Protein AF-A0A4Q3I3L8-F1 (afdb_monomer)

Structure (mmCIF, N/CA/C/O backbone):
data_AF-A0A4Q3I3L8-F1
#
_entry.id   AF-A0A4Q3I3L8-F1
#
loop_
_atom_site.group_PDB
_atom_site.id
_atom_site.type_symbol
_atom_site.label_atom_id
_atom_site.label_alt_id
_atom_site.label_comp_id
_atom_site.label_asym_id
_atom_site.label_entity_id
_atom_site.label_seq_id
_atom_site.pdbx_PDB_ins_code
_atom_site.Cartn_x
_atom_site.Cartn_y
_atom_site.Cartn_z
_atom_site.occupancy
_atom_site.B_iso_or_equiv
_atom_site.auth_seq_id
_atom_site.auth_comp_id
_atom_site.auth_asym_id
_atom_site.auth_atom_id
_atom_site.pdbx_PDB_model_num
ATOM 1 N N . MET A 1 1 ? -9.053 11.594 37.051 1.00 56.06 1 MET A N 1
ATOM 2 C CA . MET A 1 1 ? -7.880 11.854 36.183 1.00 56.06 1 MET A CA 1
ATOM 3 C C . MET A 1 1 ? -8.325 12.746 35.035 1.00 56.06 1 MET A C 1
ATOM 5 O O . MET A 1 1 ? -9.357 12.459 34.451 1.00 56.06 1 MET A O 1
ATOM 9 N N . SER A 1 2 ? -7.635 13.858 34.763 1.00 74.00 2 SER A N 1
ATOM 10 C CA . SER A 1 2 ? -8.095 14.828 33.756 1.00 74.00 2 SER A CA 1
ATOM 11 C C . SER A 1 2 ? -7.930 14.253 32.346 1.00 74.00 2 SER A C 1
ATOM 13 O O . SER A 1 2 ? -6.799 14.062 31.896 1.00 74.00 2 SER A O 1
ATOM 15 N N . TYR A 1 3 ? -9.049 13.976 31.667 1.00 83.69 3 TYR A N 1
ATOM 16 C CA . TYR A 1 3 ? -9.118 13.452 30.294 1.00 83.69 3 TYR A CA 1
ATOM 17 C C . TYR A 1 3 ? -8.255 14.249 29.301 1.00 83.69 3 TYR A C 1
ATOM 19 O O . TYR A 1 3 ? -7.697 13.679 28.368 1.00 83.69 3 TYR A O 1
ATOM 27 N N . LEU A 1 4 ? -8.042 15.542 29.571 1.00 85.94 4 LEU A N 1
ATOM 28 C CA . LEU A 1 4 ? -7.139 16.418 28.823 1.00 85.94 4 LEU A CA 1
ATOM 29 C C . LEU A 1 4 ? -5.690 15.915 28.793 1.00 85.94 4 LEU A C 1
ATOM 31 O O . LEU A 1 4 ? -5.065 15.919 27.739 1.00 85.94 4 LEU A O 1
ATOM 35 N N . LYS A 1 5 ? -5.145 15.446 29.924 1.00 87.06 5 LYS A N 1
ATOM 36 C CA . LYS A 1 5 ? -3.756 14.952 29.977 1.00 87.06 5 LYS A CA 1
ATOM 37 C C . LYS A 1 5 ? -3.584 13.670 29.162 1.00 87.06 5 LYS A C 1
ATOM 39 O O . LYS A 1 5 ? -2.546 13.481 28.535 1.00 87.06 5 LYS A O 1
ATOM 44 N N . LEU A 1 6 ? -4.603 12.807 29.164 1.00 87.12 6 LEU A N 1
ATOM 45 C CA . LEU A 1 6 ? -4.600 11.566 28.390 1.00 87.12 6 LEU A CA 1
ATOM 46 C C . LEU A 1 6 ? -4.703 11.858 26.887 1.00 87.12 6 LEU A C 1
ATOM 48 O O . LEU A 1 6 ? -3.929 11.309 26.108 1.00 87.12 6 LEU A O 1
ATOM 52 N N . ALA A 1 7 ? -5.597 12.776 26.507 1.00 87.50 7 ALA A N 1
ATOM 53 C CA . ALA A 1 7 ? -5.767 13.219 25.128 1.00 87.50 7 ALA A CA 1
ATOM 54 C C . ALA A 1 7 ? -4.488 13.865 24.579 1.00 87.50 7 ALA A C 1
ATOM 56 O O . ALA A 1 7 ? -4.012 13.460 23.527 1.00 87.50 7 ALA A O 1
ATOM 57 N N . ILE A 1 8 ? -3.866 14.792 25.321 1.00 91.81 8 ILE A N 1
ATOM 58 C CA . ILE A 1 8 ? -2.607 15.436 24.906 1.00 91.81 8 ILE A CA 1
ATOM 59 C C . ILE A 1 8 ? -1.497 14.397 24.717 1.00 91.81 8 ILE A C 1
ATOM 61 O O . ILE A 1 8 ? -0.778 14.450 23.722 1.00 91.81 8 ILE A O 1
ATOM 65 N N . LYS A 1 9 ? -1.375 13.426 25.633 1.00 92.50 9 LYS A N 1
ATOM 66 C CA . LYS A 1 9 ? -0.383 12.352 25.506 1.00 92.50 9 LYS A CA 1
ATOM 67 C C . LYS A 1 9 ? -0.639 11.503 24.255 1.00 92.50 9 LYS A C 1
ATOM 69 O O . LYS A 1 9 ? 0.296 11.279 23.490 1.00 92.50 9 LYS A O 1
ATOM 74 N N . GLY A 1 10 ? -1.885 11.090 24.019 1.00 88.75 10 GLY A N 1
ATOM 75 C CA . GLY A 1 10 ? -2.273 10.322 22.831 1.00 88.75 10 GLY A CA 1
ATOM 76 C C . GLY A 1 10 ? -2.010 11.078 21.527 1.00 88.75 10 GLY A C 1
ATOM 77 O O . GLY A 1 10 ? -1.361 10.548 20.628 1.00 88.75 10 GLY A O 1
ATOM 78 N N . THR A 1 11 ? -2.414 12.347 21.455 1.00 91.00 11 THR A N 1
ATOM 79 C CA . THR A 1 11 ? -2.160 13.208 20.292 1.00 91.00 11 THR A CA 1
ATOM 80 C C . THR A 1 11 ? -0.668 13.424 20.065 1.00 91.00 11 THR A C 1
ATOM 82 O O . THR A 1 11 ? -0.214 13.334 18.930 1.00 91.00 11 THR A O 1
ATOM 85 N N . SER A 1 12 ? 0.117 13.662 21.122 1.00 92.56 12 SER A N 1
ATOM 86 C CA . SER A 1 12 ? 1.571 13.832 20.994 1.00 92.56 12 SER A CA 1
ATOM 87 C C . SER A 1 12 ? 2.253 12.576 20.447 1.00 92.56 12 SER A C 1
ATOM 89 O O . SER A 1 12 ? 3.156 12.677 19.622 1.00 92.56 12 SER A O 1
ATOM 91 N N . TRP A 1 13 ? 1.770 11.396 20.849 1.00 92.25 13 TRP A N 1
ATOM 92 C CA . TRP A 1 13 ? 2.265 10.118 20.352 1.00 92.25 13 TRP A CA 1
ATOM 93 C C . TRP A 1 13 ? 1.907 9.903 18.880 1.00 92.25 13 TRP A C 1
ATOM 95 O O . TRP A 1 13 ? 2.779 9.590 18.075 1.00 92.25 13 TRP A O 1
ATOM 105 N N . SER A 1 14 ? 0.647 10.147 18.509 1.00 89.56 14 SER A N 1
ATOM 106 C CA . SER A 1 14 ? 0.198 10.057 17.115 1.00 89.56 14 SER A CA 1
ATOM 107 C C . SER A 1 14 ? 0.949 11.040 16.213 1.00 89.56 14 SER A C 1
ATOM 109 O O . SER A 1 14 ? 1.384 10.670 15.126 1.00 89.56 14 SER A O 1
ATOM 111 N N . LEU A 1 15 ? 1.183 12.267 16.684 1.00 93.69 15 LEU A N 1
ATOM 112 C CA . LEU A 1 15 ? 1.950 13.264 15.944 1.00 93.69 15 LEU A CA 1
ATOM 113 C C . LEU A 1 15 ? 3.403 12.826 15.748 1.00 93.69 15 LEU A C 1
ATOM 115 O O . LEU A 1 15 ? 3.923 12.956 14.644 1.00 93.69 15 LEU A O 1
ATOM 119 N N . ALA A 1 16 ? 4.045 12.275 16.782 1.00 94.75 16 ALA A N 1
ATOM 120 C CA . ALA A 1 16 ? 5.397 11.735 16.668 1.00 94.75 16 ALA A CA 1
ATOM 121 C C . ALA A 1 16 ? 5.464 10.583 15.653 1.00 94.75 16 ALA A C 1
ATOM 123 O O . ALA A 1 16 ? 6.352 10.578 14.803 1.00 94.75 16 ALA A O 1
ATOM 124 N N . GLN A 1 17 ? 4.503 9.655 15.693 1.00 92.75 17 GLN A N 1
ATOM 125 C CA . GLN A 1 17 ? 4.404 8.558 14.731 1.00 92.75 17 GLN A CA 1
ATOM 126 C C . GLN A 1 17 ? 4.283 9.084 13.292 1.00 92.75 17 GLN A C 1
ATOM 128 O O . GLN A 1 17 ? 5.083 8.713 12.435 1.00 92.75 17 GLN A O 1
ATOM 133 N N . VAL A 1 18 ? 3.341 9.999 13.040 1.00 92.62 18 VAL A N 1
ATOM 134 C CA . VAL A 1 18 ? 3.136 10.583 11.706 1.00 92.62 18 VAL A CA 1
ATOM 135 C C . VAL A 1 18 ? 4.383 11.332 11.238 1.00 92.62 18 VAL A C 1
ATOM 137 O O . VAL A 1 18 ? 4.769 11.211 10.078 1.00 92.62 18 VAL A O 1
ATOM 140 N N . LEU A 1 19 ? 5.044 12.089 12.118 1.00 95.44 19 LEU A N 1
ATOM 141 C CA . LEU A 1 19 ? 6.251 12.830 11.757 1.00 95.44 19 LEU A CA 1
ATOM 142 C C . LEU A 1 19 ? 7.375 11.881 11.324 1.00 95.44 19 LEU A C 1
ATOM 144 O O . LEU A 1 19 ? 8.008 12.113 10.296 1.00 95.44 19 LEU A O 1
ATOM 148 N N . VAL A 1 20 ? 7.591 10.800 12.079 1.00 95.44 20 VAL A N 1
ATOM 149 C CA . VAL A 1 20 ? 8.597 9.781 11.755 1.00 95.44 20 VAL A CA 1
ATOM 150 C C . VAL A 1 20 ? 8.269 9.108 10.423 1.00 95.44 20 VAL A C 1
ATOM 152 O O . VAL A 1 20 ? 9.125 9.076 9.544 1.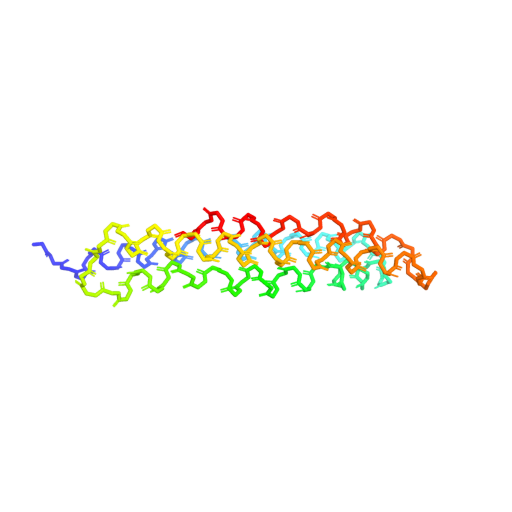00 95.44 20 VAL A O 1
ATOM 155 N N . GLU A 1 21 ? 7.028 8.660 10.222 1.00 92.00 21 GLU A N 1
ATOM 156 C CA . GLU A 1 21 ? 6.595 8.037 8.963 1.00 92.00 21 GLU A CA 1
ATOM 157 C C . GLU A 1 21 ? 6.817 8.961 7.755 1.00 92.00 21 GLU A C 1
ATOM 159 O O . GLU A 1 21 ? 7.352 8.535 6.726 1.00 92.00 21 GLU A O 1
ATOM 164 N N . ARG A 1 22 ? 6.460 10.248 7.874 1.00 92.69 22 ARG A N 1
ATOM 165 C CA . ARG A 1 22 ? 6.616 11.229 6.788 1.00 92.69 22 ARG A CA 1
ATOM 166 C C . ARG A 1 22 ? 8.070 11.592 6.526 1.00 92.69 22 ARG A C 1
ATOM 168 O O . ARG A 1 22 ? 8.445 11.744 5.362 1.00 92.69 22 ARG A O 1
ATOM 175 N N . LEU A 1 23 ? 8.899 11.694 7.563 1.00 95.38 23 LEU A N 1
ATOM 176 C CA . LEU A 1 23 ? 10.336 11.909 7.400 1.00 95.38 23 LEU A CA 1
ATOM 177 C C . LEU A 1 23 ? 10.992 10.715 6.704 1.00 95.38 23 LEU A C 1
ATOM 179 O O . LEU A 1 23 ? 11.732 10.915 5.743 1.00 95.38 23 LEU A O 1
ATOM 183 N N . THR A 1 24 ? 10.667 9.484 7.107 1.00 93.38 24 THR A N 1
ATOM 184 C CA . THR A 1 24 ? 11.173 8.275 6.443 1.00 93.38 24 THR A CA 1
ATOM 185 C C . THR A 1 24 ? 10.750 8.228 4.975 1.00 93.38 24 THR A C 1
ATOM 187 O O . THR A 1 24 ? 11.602 8.026 4.111 1.00 93.38 24 THR A O 1
ATOM 190 N N . GLN A 1 25 ? 9.474 8.488 4.663 1.00 90.75 25 GLN A N 1
ATOM 191 C CA . GLN A 1 25 ? 8.996 8.565 3.274 1.00 90.75 25 GLN A CA 1
ATOM 192 C C . GLN A 1 25 ? 9.735 9.642 2.470 1.00 90.75 25 GLN A C 1
ATOM 194 O O . GLN A 1 25 ? 10.133 9.393 1.335 1.00 90.75 25 GLN A O 1
ATOM 199 N N . THR A 1 26 ? 9.959 10.817 3.063 1.00 92.50 26 THR A N 1
ATOM 200 C CA . THR A 1 26 ? 10.680 11.921 2.414 1.00 92.50 26 THR A CA 1
ATOM 201 C C . THR A 1 26 ? 12.115 11.523 2.085 1.00 92.50 26 THR A C 1
ATOM 203 O O . THR A 1 26 ? 12.564 11.729 0.961 1.00 92.50 26 THR A O 1
ATOM 206 N N . VAL A 1 27 ? 12.825 10.902 3.030 1.00 95.19 27 VAL A N 1
ATOM 207 C CA . VAL A 1 27 ? 14.197 10.423 2.813 1.00 95.19 27 VAL A CA 1
ATOM 208 C C . VAL A 1 27 ? 14.239 9.372 1.703 1.00 95.19 27 VAL A C 1
ATOM 210 O O . VAL A 1 27 ? 15.074 9.476 0.808 1.00 95.19 27 VAL A O 1
ATOM 213 N N . VAL A 1 28 ? 13.314 8.407 1.704 1.00 90.50 28 VAL A N 1
ATOM 214 C CA . VAL A 1 28 ? 13.216 7.392 0.641 1.00 90.50 28 VAL A CA 1
ATOM 215 C C . VAL A 1 28 ? 12.976 8.044 -0.723 1.00 90.50 28 VAL A C 1
ATOM 217 O O . VAL A 1 28 ? 13.658 7.695 -1.684 1.00 90.50 28 VAL A O 1
ATOM 220 N N . PHE A 1 29 ? 12.071 9.022 -0.817 1.00 87.69 29 PHE A N 1
ATOM 221 C CA . PHE A 1 29 ? 11.814 9.733 -2.072 1.00 87.69 29 PHE A CA 1
ATOM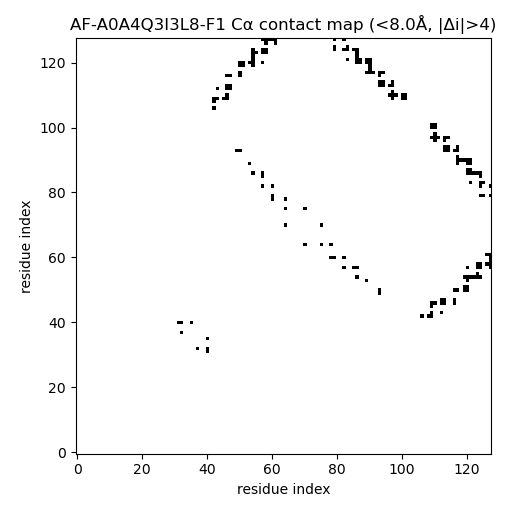 222 C C . PHE A 1 29 ? 12.999 10.576 -2.540 1.00 87.69 29 PHE A C 1
ATOM 224 O O . PHE A 1 29 ? 13.266 10.605 -3.738 1.00 87.69 29 PHE A O 1
ATOM 231 N N . LEU A 1 30 ? 13.732 11.226 -1.632 1.00 90.81 30 LEU A N 1
ATOM 232 C CA . LEU A 1 30 ? 14.944 11.973 -1.980 1.00 90.81 30 LEU A CA 1
ATOM 233 C C . LEU A 1 30 ? 16.038 11.047 -2.517 1.00 90.81 30 LEU A C 1
ATOM 235 O O . LEU A 1 30 ? 16.659 11.358 -3.530 1.00 90.81 30 LEU A O 1
ATOM 239 N N . ILE A 1 31 ? 16.241 9.894 -1.875 1.00 91.94 31 ILE A N 1
ATOM 240 C CA . ILE A 1 31 ? 17.190 8.879 -2.345 1.00 91.94 31 ILE A CA 1
ATOM 241 C C . ILE A 1 31 ? 16.755 8.347 -3.715 1.00 91.94 31 ILE A C 1
ATOM 243 O O . ILE A 1 31 ? 17.571 8.280 -4.630 1.00 91.94 31 ILE A O 1
ATOM 247 N N . ALA A 1 32 ? 15.470 8.025 -3.888 1.00 87.44 32 ALA A N 1
ATOM 248 C CA . ALA A 1 32 ? 14.938 7.571 -5.168 1.00 87.44 32 ALA A CA 1
ATOM 249 C C . ALA A 1 32 ? 15.114 8.631 -6.267 1.00 87.44 32 ALA A C 1
ATOM 251 O O . ALA A 1 32 ? 15.550 8.299 -7.361 1.00 87.44 32 ALA A O 1
ATOM 252 N N . ALA A 1 33 ? 14.847 9.906 -5.975 1.00 87.25 33 ALA A N 1
ATOM 253 C CA . ALA A 1 33 ? 15.034 11.004 -6.923 1.00 87.25 33 ALA A CA 1
ATOM 254 C C . ALA A 1 33 ? 16.511 11.248 -7.282 1.00 87.25 33 ALA A C 1
ATOM 256 O O . ALA A 1 33 ? 16.800 11.709 -8.382 1.00 87.25 33 ALA A O 1
ATOM 257 N N . ALA A 1 34 ? 17.443 10.950 -6.372 1.00 89.38 34 ALA A N 1
ATOM 258 C CA . ALA A 1 34 ? 18.876 11.063 -6.630 1.00 89.38 34 ALA A CA 1
ATOM 259 C C . ALA A 1 34 ? 19.439 9.879 -7.438 1.00 89.38 34 ALA A C 1
ATOM 261 O O . ALA A 1 34 ? 20.406 10.056 -8.177 1.00 89.38 34 ALA A O 1
ATOM 262 N N . LEU A 1 35 ? 18.868 8.679 -7.280 1.00 90.31 35 LEU A N 1
ATOM 263 C CA . LEU A 1 35 ? 19.364 7.449 -7.908 1.00 90.31 35 LEU A CA 1
ATOM 264 C C . LEU A 1 35 ? 18.669 7.106 -9.232 1.00 90.31 35 LEU A C 1
ATOM 266 O O . LEU A 1 35 ? 19.301 6.507 -10.100 1.00 90.31 35 LEU A O 1
ATOM 270 N N . LEU A 1 36 ? 17.387 7.442 -9.391 1.00 87.44 36 LEU A N 1
ATOM 271 C CA . LEU A 1 36 ? 16.610 7.101 -10.582 1.00 87.44 36 LEU A CA 1
ATOM 272 C C . LEU A 1 36 ? 16.620 8.251 -11.593 1.00 87.44 36 LEU A C 1
ATOM 274 O O . LEU A 1 36 ? 16.466 9.421 -11.247 1.00 87.44 36 LEU A O 1
ATOM 278 N N . GLY A 1 37 ? 16.713 7.899 -12.877 1.00 88.44 37 GLY A N 1
ATOM 279 C CA . GLY A 1 37 ? 16.441 8.841 -13.960 1.00 88.44 37 GLY A CA 1
ATOM 280 C C . GLY A 1 37 ? 14.960 9.262 -13.998 1.00 88.44 37 GLY A C 1
ATOM 281 O O . GLY A 1 37 ? 14.097 8.544 -13.485 1.00 88.44 37 GLY A O 1
ATOM 282 N N . PRO A 1 38 ? 14.623 10.384 -14.663 1.00 85.69 38 PRO A N 1
ATOM 283 C CA . PRO A 1 38 ? 13.258 10.923 -14.691 1.00 85.69 38 PRO A CA 1
ATOM 284 C C . PRO A 1 38 ? 12.224 9.932 -15.248 1.00 85.69 38 PRO A C 1
ATOM 286 O O . PRO A 1 38 ? 11.085 9.897 -14.787 1.00 85.69 38 PRO A O 1
ATOM 289 N N . HIS A 1 39 ? 12.627 9.089 -16.203 1.00 86.38 39 HIS A N 1
ATOM 290 C CA . HIS A 1 39 ? 11.772 8.039 -16.752 1.00 86.38 39 HIS A CA 1
ATOM 291 C C . HIS A 1 39 ? 11.460 6.942 -15.720 1.00 86.38 39 HIS A C 1
ATOM 293 O O . HIS A 1 39 ? 10.298 6.601 -15.512 1.00 86.38 39 HIS A O 1
ATOM 299 N N . GLU A 1 40 ? 12.478 6.415 -15.034 1.00 87.38 40 GLU A N 1
ATOM 300 C CA . GLU A 1 40 ? 12.298 5.334 -14.055 1.00 87.38 40 GLU A CA 1
ATOM 301 C C . GLU A 1 40 ? 11.520 5.797 -12.825 1.00 87.38 40 GLU A C 1
ATOM 303 O O . GLU A 1 40 ? 10.673 5.067 -12.310 1.00 87.38 40 GLU A O 1
ATOM 308 N N . PHE A 1 41 ? 11.737 7.044 -12.401 1.00 86.69 41 PHE A N 1
ATOM 309 C CA . PHE A 1 41 ? 10.952 7.656 -11.335 1.00 86.69 41 PHE A CA 1
ATOM 310 C C . PHE A 1 41 ? 9.462 7.745 -11.708 1.00 86.69 41 PHE A C 1
ATOM 312 O O . PHE A 1 41 ? 8.592 7.436 -10.891 1.00 86.69 41 PHE A O 1
ATOM 319 N N . GLY A 1 42 ? 9.158 8.097 -12.963 1.00 87.25 42 GLY A N 1
ATOM 320 C CA . GLY A 1 42 ? 7.794 8.088 -13.495 1.00 87.25 42 GLY A CA 1
ATOM 321 C C . GLY A 1 42 ? 7.159 6.695 -13.479 1.00 87.25 42 GLY A C 1
ATOM 322 O O . GLY A 1 42 ? 6.029 6.543 -13.017 1.00 87.25 42 GLY A O 1
ATOM 323 N N . VAL A 1 43 ? 7.893 5.663 -13.908 1.00 89.00 43 VAL A N 1
ATOM 324 C CA . VAL A 1 43 ? 7.420 4.265 -13.873 1.00 89.00 43 VAL A CA 1
ATOM 325 C C . VAL A 1 43 ? 7.143 3.809 -12.436 1.00 89.00 43 VAL A C 1
ATOM 327 O O . VAL A 1 43 ? 6.089 3.224 -12.170 1.00 89.00 43 VAL A O 1
ATOM 330 N N . ALA A 1 44 ? 8.028 4.133 -11.490 1.00 88.00 44 ALA A N 1
ATOM 331 C CA . ALA A 1 44 ? 7.829 3.825 -10.076 1.00 88.00 44 ALA A CA 1
ATOM 332 C C . ALA A 1 44 ? 6.561 4.500 -9.522 1.00 88.00 44 ALA A C 1
ATOM 334 O O . ALA A 1 44 ? 5.735 3.841 -8.882 1.00 88.00 44 ALA A O 1
ATOM 335 N N . ALA A 1 45 ? 6.346 5.783 -9.825 1.00 89.00 45 ALA A N 1
ATOM 336 C CA . ALA A 1 45 ? 5.147 6.512 -9.412 1.00 89.00 45 ALA A CA 1
ATOM 337 C C . ALA A 1 45 ? 3.863 5.910 -10.014 1.00 89.00 45 ALA A C 1
ATOM 339 O O . ALA A 1 45 ? 2.896 5.664 -9.291 1.00 89.00 45 ALA A O 1
ATOM 340 N N . LEU A 1 46 ? 3.866 5.598 -11.314 1.00 90.25 46 LEU A N 1
ATOM 341 C CA . LEU A 1 46 ? 2.729 4.970 -11.997 1.00 90.25 46 LEU A CA 1
ATOM 342 C C . LEU A 1 46 ? 2.396 3.589 -11.422 1.00 90.25 46 LEU A C 1
ATOM 344 O O . LEU A 1 46 ? 1.223 3.240 -11.300 1.00 90.25 46 LEU A O 1
ATOM 348 N N . SER A 1 47 ? 3.413 2.817 -11.033 1.00 91.25 47 SER A N 1
ATOM 349 C CA . SER A 1 47 ? 3.214 1.484 -10.454 1.00 91.25 47 SER A CA 1
ATOM 350 C C . SER A 1 47 ? 2.663 1.501 -9.022 1.00 91.25 47 SER A C 1
ATOM 352 O O . SER A 1 47 ? 1.986 0.563 -8.597 1.00 91.25 47 SER A O 1
ATOM 354 N N . THR A 1 48 ? 2.957 2.560 -8.264 1.00 91.62 48 THR A N 1
ATOM 355 C CA . THR A 1 48 ? 2.641 2.659 -6.832 1.00 91.62 48 THR A CA 1
ATOM 356 C C . THR A 1 48 ? 1.350 3.423 -6.567 1.00 91.62 48 THR A C 1
ATOM 358 O O . THR A 1 48 ? 0.620 3.060 -5.645 1.00 91.62 48 THR A O 1
ATOM 361 N N . ALA A 1 49 ? 1.022 4.436 -7.375 1.00 92.50 49 ALA A N 1
ATOM 362 C CA . ALA A 1 49 ? -0.130 5.303 -7.134 1.00 92.50 49 ALA A CA 1
ATOM 363 C C . ALA A 1 49 ? -1.467 4.544 -6.979 1.00 92.50 49 ALA A C 1
ATOM 365 O O . ALA A 1 49 ? -2.160 4.794 -5.989 1.00 92.50 49 ALA A O 1
ATOM 366 N N . PRO A 1 50 ? -1.829 3.574 -7.848 1.00 93.50 50 PRO A N 1
ATOM 367 C CA . PRO A 1 50 ? -3.074 2.821 -7.683 1.00 93.50 50 PRO A CA 1
ATOM 368 C C . PRO A 1 50 ? -3.114 2.035 -6.367 1.00 93.50 50 PRO A C 1
ATOM 370 O O . PRO A 1 50 ? -4.123 2.042 -5.662 1.00 93.50 50 PRO A O 1
ATOM 373 N N . ALA A 1 51 ? -1.995 1.404 -6.002 1.00 94.06 51 ALA A N 1
ATOM 374 C CA . ALA A 1 51 ? -1.873 0.642 -4.767 1.00 94.06 51 ALA A CA 1
ATOM 375 C C . ALA A 1 51 ? -2.029 1.535 -3.529 1.00 94.06 51 ALA A C 1
ATOM 377 O O . ALA A 1 51 ? -2.752 1.167 -2.605 1.00 94.06 51 ALA A O 1
ATOM 378 N N . VAL A 1 52 ? -1.424 2.729 -3.534 1.00 92.94 52 VAL A N 1
ATOM 379 C CA . VAL A 1 52 ? -1.539 3.713 -2.444 1.00 92.94 52 VAL A CA 1
ATOM 380 C C . VAL A 1 52 ? -2.973 4.215 -2.288 1.00 92.94 52 VAL A C 1
ATOM 382 O O . VAL A 1 52 ? -3.449 4.328 -1.158 1.00 92.94 52 VAL A O 1
ATOM 385 N N . ILE A 1 53 ? -3.676 4.490 -3.390 1.00 93.88 53 ILE A N 1
ATOM 386 C CA . ILE A 1 53 ? -5.072 4.953 -3.358 1.00 93.88 53 ILE A CA 1
ATOM 387 C C . ILE A 1 53 ? -5.976 3.885 -2.726 1.00 93.88 53 ILE A C 1
ATOM 389 O O . ILE A 1 53 ? -6.740 4.184 -1.805 1.00 93.88 53 ILE A O 1
ATOM 393 N N . ILE A 1 54 ? -5.859 2.630 -3.171 1.00 94.31 54 ILE A N 1
ATOM 394 C CA . ILE A 1 54 ? -6.662 1.521 -2.638 1.00 94.31 54 ILE A CA 1
ATOM 395 C C . ILE A 1 54 ? -6.315 1.266 -1.163 1.00 94.31 54 ILE A C 1
ATOM 397 O O . ILE A 1 54 ? -7.213 1.212 -0.324 1.00 94.31 54 ILE A O 1
ATOM 401 N N . ALA A 1 55 ? -5.025 1.171 -0.828 1.00 92.38 55 ALA A N 1
ATOM 402 C CA . ALA A 1 55 ? -4.540 0.966 0.539 1.00 92.38 55 ALA A CA 1
ATOM 403 C C . ALA A 1 55 ? -5.056 2.040 1.511 1.00 92.38 55 ALA A C 1
ATOM 405 O O . ALA A 1 55 ? -5.595 1.723 2.572 1.00 92.38 55 ALA A O 1
ATOM 406 N N . SER A 1 56 ? -4.952 3.311 1.116 1.00 90.38 56 SER A N 1
ATOM 407 C CA . SER A 1 56 ? -5.403 4.449 1.928 1.00 90.38 56 SER A CA 1
ATOM 408 C C . SER A 1 56 ? -6.920 4.444 2.127 1.00 90.38 56 SER A C 1
ATOM 410 O O . SER A 1 56 ? -7.408 4.805 3.195 1.00 90.38 56 SER A O 1
ATOM 412 N N . THR A 1 57 ? -7.675 3.989 1.123 1.00 91.31 57 THR A N 1
ATOM 413 C CA . THR A 1 57 ? -9.131 3.821 1.236 1.00 91.31 57 THR A CA 1
ATOM 414 C C . THR A 1 57 ? -9.479 2.740 2.260 1.00 91.31 57 THR A C 1
ATOM 416 O O . THR A 1 57 ? -10.368 2.938 3.085 1.00 91.31 57 THR A O 1
ATOM 419 N N . LEU A 1 58 ? -8.751 1.619 2.266 1.00 91.56 58 LEU A N 1
ATOM 420 C CA . LEU A 1 58 ? -8.995 0.504 3.187 1.00 91.56 58 LEU A CA 1
ATOM 421 C C . LEU A 1 58 ? -8.661 0.842 4.646 1.00 91.56 58 LEU A C 1
ATOM 423 O O . LEU A 1 58 ? -9.382 0.410 5.540 1.00 91.56 58 LEU A O 1
ATOM 427 N N . GLN A 1 59 ? -7.650 1.681 4.899 1.00 86.25 59 GLN A N 1
ATOM 428 C CA . GLN A 1 59 ? -7.307 2.126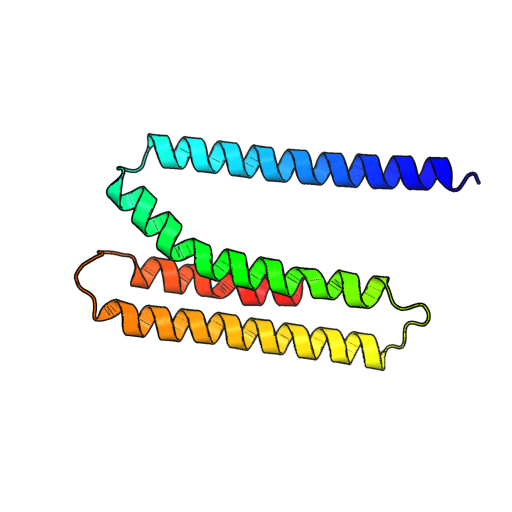 6.261 1.00 86.25 59 GLN A CA 1
ATOM 429 C C . GLN A 1 59 ? -8.463 2.829 6.995 1.00 86.25 59 GLN A C 1
ATOM 431 O O . GLN A 1 59 ? -8.491 2.851 8.229 1.00 86.25 59 GLN A O 1
ATOM 436 N N . SER A 1 60 ? -9.445 3.363 6.262 1.00 84.56 60 SER A N 1
ATOM 437 C CA . SER A 1 60 ? -10.64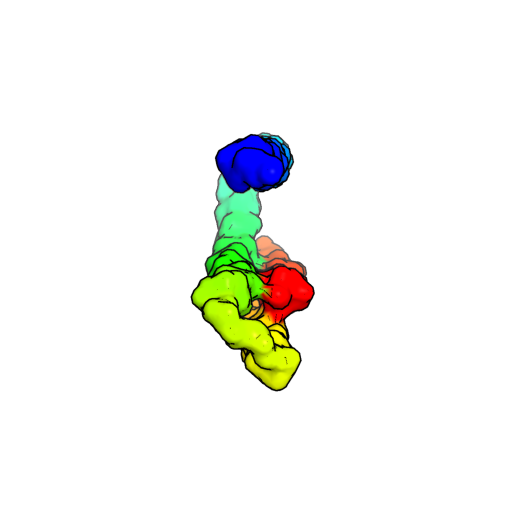1 3.976 6.852 1.00 84.56 60 SER A CA 1
ATOM 438 C C . SER A 1 60 ? -11.537 2.992 7.621 1.00 84.56 60 SER A C 1
ATOM 440 O O . SER A 1 60 ? -12.334 3.436 8.448 1.00 84.56 60 SER A O 1
ATOM 442 N N . GLY A 1 61 ? -11.386 1.674 7.432 1.00 84.88 61 GLY A N 1
ATOM 443 C CA . GLY A 1 61 ? -12.192 0.665 8.130 1.00 84.88 61 GLY A CA 1
ATOM 444 C C . GLY A 1 61 ? -12.084 0.739 9.650 1.00 84.88 61 GLY A C 1
ATOM 445 O O . GLY A 1 61 ? -13.095 0.680 10.350 1.00 84.88 61 GLY A O 1
ATOM 446 N N . SER A 1 62 ? -10.884 1.010 10.163 1.00 83.88 62 SER A N 1
ATOM 447 C CA . SER A 1 62 ? -10.652 1.219 11.598 1.00 83.88 62 SER A CA 1
ATOM 448 C C . SER A 1 62 ? -11.477 2.388 12.160 1.00 83.88 62 SER A C 1
ATOM 450 O O . SER A 1 62 ? -12.015 2.318 13.267 1.00 83.88 62 SER A O 1
ATOM 452 N N . GLN A 1 63 ? -11.665 3.455 11.375 1.00 85.56 63 GLN A N 1
ATOM 453 C CA . GLN A 1 63 ? -12.469 4.608 11.781 1.00 85.56 63 GLN A CA 1
ATOM 454 C C . GLN A 1 63 ? -13.960 4.270 11.862 1.00 85.56 63 GLN A C 1
ATOM 456 O O . GLN A 1 63 ? -14.648 4.792 12.740 1.00 85.56 63 GLN A O 1
ATOM 461 N N . VAL A 1 64 ? -14.453 3.373 11.000 1.00 86.06 64 VAL A N 1
ATOM 462 C CA . VAL A 1 64 ? -15.846 2.892 11.034 1.00 86.06 64 VAL A CA 1
ATOM 463 C C . VAL A 1 64 ? -16.133 2.159 12.345 1.00 86.06 64 VAL A C 1
ATOM 465 O O . VAL A 1 64 ? -17.186 2.364 12.950 1.00 86.06 64 VAL A O 1
ATOM 468 N N . VAL A 1 65 ? -15.180 1.351 12.820 1.00 86.75 65 VAL A N 1
ATOM 469 C CA . VAL A 1 65 ? -15.293 0.631 14.096 1.00 86.75 65 VAL A CA 1
ATOM 470 C C . VAL A 1 65 ? -15.290 1.606 15.278 1.00 86.75 65 VAL A C 1
ATOM 472 O O . VAL A 1 65 ? -16.163 1.525 16.142 1.00 86.75 65 VAL A O 1
ATOM 475 N N . ILE A 1 66 ? -14.364 2.571 15.290 1.00 85.31 66 ILE A N 1
ATOM 476 C CA . ILE A 1 66 ? -14.200 3.538 16.392 1.00 85.31 66 ILE A CA 1
ATOM 477 C C . ILE A 1 66 ? -15.402 4.488 16.527 1.00 85.31 66 ILE A C 1
ATOM 479 O O . ILE A 1 66 ? -15.752 4.888 17.637 1.00 85.31 66 ILE A O 1
ATOM 483 N N . GLN A 1 67 ? -16.049 4.866 15.421 1.00 84.19 67 GLN A N 1
ATOM 484 C CA . GLN A 1 67 ? -17.193 5.789 15.446 1.00 84.19 67 GLN A CA 1
ATOM 485 C C . GLN A 1 67 ? -18.476 5.158 16.015 1.00 84.19 67 GLN A C 1
ATOM 487 O O . GLN A 1 67 ? -19.428 5.878 16.339 1.00 84.19 67 GLN A O 1
ATOM 492 N N . ARG A 1 68 ? -18.536 3.828 16.154 1.00 82.25 68 ARG A N 1
ATOM 493 C CA . ARG A 1 68 ? -19.738 3.142 16.631 1.00 82.25 68 ARG A CA 1
ATOM 494 C C . ARG A 1 68 ? -19.833 3.197 18.157 1.00 82.25 68 ARG A C 1
ATOM 496 O O . ARG A 1 68 ? -18.938 2.778 18.878 1.00 82.25 68 ARG A O 1
ATOM 503 N N . ARG A 1 69 ? -20.976 3.673 18.664 1.00 73.44 69 ARG A N 1
ATOM 504 C CA . ARG A 1 69 ? -21.225 3.849 20.110 1.00 73.44 69 ARG A CA 1
ATOM 505 C C . ARG A 1 69 ? -21.379 2.531 20.884 1.00 73.44 69 ARG A C 1
ATOM 507 O O . ARG A 1 69 ? -21.117 2.504 22.081 1.00 73.44 69 ARG A O 1
ATOM 514 N N . LEU A 1 70 ? -21.837 1.473 20.216 1.00 78.69 70 LEU A N 1
ATOM 515 C CA . LEU A 1 70 ? -22.002 0.125 20.764 1.00 78.69 70 LEU A CA 1
ATOM 516 C C . LEU A 1 70 ? -21.265 -0.847 19.844 1.00 78.69 70 LEU A C 1
ATOM 518 O O . LEU A 1 70 ? -21.662 -1.030 18.690 1.00 78.69 70 LEU A O 1
ATOM 522 N N . LEU A 1 71 ? -20.169 -1.409 20.344 1.00 80.75 71 LEU A N 1
ATOM 523 C CA . LEU A 1 71 ? -19.438 -2.467 19.661 1.00 80.75 71 LEU A CA 1
ATOM 524 C C . LEU A 1 71 ? -20.135 -3.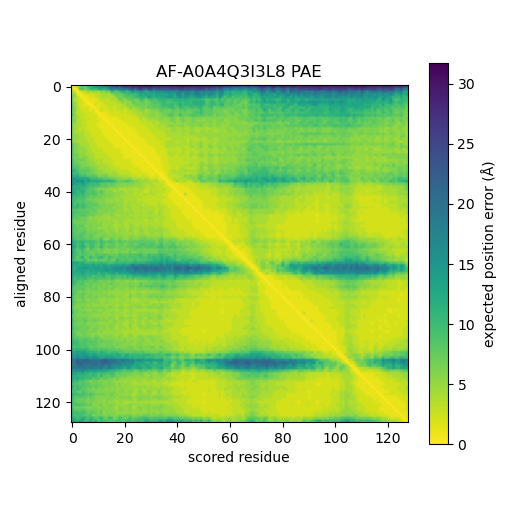801 19.907 1.00 80.75 71 LEU A C 1
ATOM 526 O O . LEU A 1 71 ? -20.565 -4.090 21.019 1.00 80.75 71 LEU A O 1
ATOM 530 N N . ASP A 1 72 ? -20.246 -4.569 18.835 1.00 87.44 72 ASP A N 1
ATOM 531 C CA . ASP A 1 72 ? -20.781 -5.921 18.818 1.00 87.44 72 ASP A CA 1
ATOM 532 C C . ASP A 1 72 ? -19.760 -6.785 18.077 1.00 87.44 72 ASP A C 1
ATOM 534 O O . ASP A 1 72 ? -19.230 -6.344 17.048 1.00 87.44 72 ASP A O 1
ATOM 538 N N . ASP A 1 73 ? -19.462 -7.969 18.600 1.00 87.75 73 ASP A N 1
ATOM 539 C CA . ASP A 1 73 ? -18.411 -8.846 18.077 1.00 87.75 73 ASP A CA 1
ATOM 540 C C . ASP A 1 73 ? -18.738 -9.305 16.646 1.00 87.75 73 ASP A C 1
ATOM 542 O O . ASP A 1 73 ? -17.852 -9.377 15.783 1.00 87.75 73 ASP A O 1
ATOM 546 N N . ASP A 1 74 ? -20.027 -9.498 16.350 1.00 90.12 74 ASP A N 1
ATOM 547 C CA . ASP A 1 74 ? -20.517 -9.836 15.010 1.00 90.12 74 ASP A CA 1
ATOM 548 C C . ASP A 1 74 ? -20.276 -8.695 14.012 1.00 90.12 74 ASP A C 1
ATOM 550 O O . ASP A 1 74 ? -19.930 -8.921 12.847 1.00 90.12 74 ASP A O 1
ATOM 554 N N . PHE A 1 75 ? -20.405 -7.445 14.462 1.00 89.56 75 PHE A N 1
ATOM 555 C CA . PHE A 1 75 ? -20.135 -6.279 13.624 1.00 89.56 75 PHE A CA 1
ATOM 556 C C . PHE A 1 75 ? -18.646 -6.121 13.346 1.00 89.56 75 PHE A C 1
ATOM 558 O O . PHE A 1 75 ? -18.278 -5.875 12.199 1.00 89.56 75 PHE A O 1
ATOM 565 N N . VAL A 1 76 ? -17.790 -6.283 14.359 1.00 90.19 76 VAL A N 1
ATOM 566 C CA . VAL A 1 76 ? -16.331 -6.216 14.176 1.00 90.19 76 VAL A CA 1
ATOM 567 C C . VAL A 1 76 ? -15.882 -7.287 13.184 1.00 90.19 76 VAL A C 1
ATOM 569 O O . VAL A 1 76 ? -15.179 -6.973 12.224 1.00 90.19 76 VAL A O 1
ATOM 572 N N . SER A 1 77 ? -16.373 -8.518 13.344 1.00 91.56 77 SER A N 1
ATOM 573 C CA . SER A 1 77 ? -16.079 -9.632 12.434 1.00 91.56 77 SER A CA 1
ATOM 574 C C . SER A 1 77 ? -16.577 -9.368 11.008 1.00 91.56 77 SER A C 1
ATOM 576 O O . SER A 1 77 ? -15.873 -9.655 10.040 1.00 91.56 77 SER A O 1
ATOM 578 N N . SER A 1 78 ? -17.763 -8.770 10.863 1.00 92.12 78 SER A N 1
ATOM 579 C CA . SER A 1 78 ? -18.335 -8.414 9.557 1.00 92.12 78 SER A CA 1
ATOM 580 C C . SER A 1 78 ? -17.560 -7.293 8.863 1.00 92.12 78 SER A C 1
ATOM 582 O O . SER A 1 78 ? -17.308 -7.377 7.662 1.00 92.12 78 SER A O 1
ATOM 584 N N . VAL A 1 79 ? -17.159 -6.252 9.602 1.00 92.19 79 VAL A N 1
ATOM 585 C CA . VAL A 1 79 ? -16.336 -5.154 9.075 1.00 92.19 79 VAL A CA 1
ATOM 586 C C . VAL A 1 79 ? -14.972 -5.688 8.659 1.00 92.19 79 VAL A C 1
ATOM 588 O O . VAL A 1 79 ? -14.560 -5.460 7.525 1.00 92.19 79 VAL A O 1
ATOM 591 N N . PHE A 1 80 ? -14.313 -6.469 9.515 1.00 92.38 80 PHE A N 1
ATOM 592 C CA . PHE A 1 80 ? -13.045 -7.106 9.173 1.00 92.38 80 PHE A CA 1
ATOM 593 C C . PHE A 1 80 ? -13.170 -7.970 7.909 1.00 92.38 80 PHE A C 1
ATOM 595 O O . PHE A 1 80 ? -12.403 -7.797 6.963 1.00 92.38 80 PHE A O 1
ATOM 602 N N . GLY A 1 81 ? -14.185 -8.838 7.838 1.00 94.56 81 GLY A N 1
ATOM 603 C CA . GLY A 1 81 ? -14.437 -9.680 6.667 1.00 94.56 81 GLY A CA 1
ATOM 604 C C . GLY A 1 81 ? -14.693 -8.878 5.386 1.00 94.56 81 GLY A C 1
ATOM 605 O O . GLY A 1 81 ? -14.159 -9.217 4.329 1.00 94.56 81 GLY A O 1
ATOM 606 N N . LEU A 1 82 ? -15.453 -7.782 5.477 1.00 94.44 82 LEU A N 1
ATOM 607 C CA . LEU A 1 82 ? -15.715 -6.886 4.351 1.00 94.44 82 LEU A CA 1
ATOM 608 C C . LEU A 1 82 ? -14.431 -6.209 3.858 1.00 94.44 82 LEU A C 1
ATOM 610 O O . LEU A 1 82 ? -14.153 -6.231 2.659 1.00 94.44 82 LEU A O 1
ATOM 614 N N . PHE A 1 83 ? -13.639 -5.620 4.756 1.00 94.88 83 PHE A N 1
ATOM 615 C CA . PHE A 1 83 ? -12.399 -4.939 4.381 1.00 94.88 83 PHE A CA 1
ATOM 616 C C . PHE A 1 83 ? -11.339 -5.921 3.875 1.00 94.88 83 PHE A C 1
ATOM 618 O O . PHE A 1 83 ? -10.650 -5.605 2.905 1.00 94.88 83 PHE A O 1
ATOM 625 N N . LEU A 1 84 ? -11.268 -7.132 4.435 1.00 95.31 84 LEU A N 1
ATOM 626 C CA . LEU A 1 84 ? -10.431 -8.219 3.925 1.00 95.31 84 LEU A CA 1
ATOM 627 C C . LEU A 1 84 ? -10.819 -8.606 2.494 1.00 95.31 84 LEU A C 1
ATOM 629 O O . LEU A 1 84 ? -9.947 -8.720 1.630 1.00 95.31 84 LEU A O 1
ATOM 633 N N . LEU A 1 85 ? -12.118 -8.752 2.220 1.00 96.25 85 LEU A N 1
ATOM 634 C CA . LEU A 1 85 ? -12.620 -9.033 0.877 1.00 96.25 85 LEU A CA 1
ATOM 635 C C . LEU A 1 85 ? -12.304 -7.886 -0.092 1.00 96.25 85 LEU A C 1
ATOM 637 O O . LEU A 1 85 ? -11.828 -8.141 -1.195 1.00 96.25 85 LEU A O 1
ATOM 641 N N . LEU A 1 86 ? -12.485 -6.629 0.321 1.00 95.44 86 LEU A N 1
ATOM 642 C CA . LEU A 1 86 ? -12.115 -5.46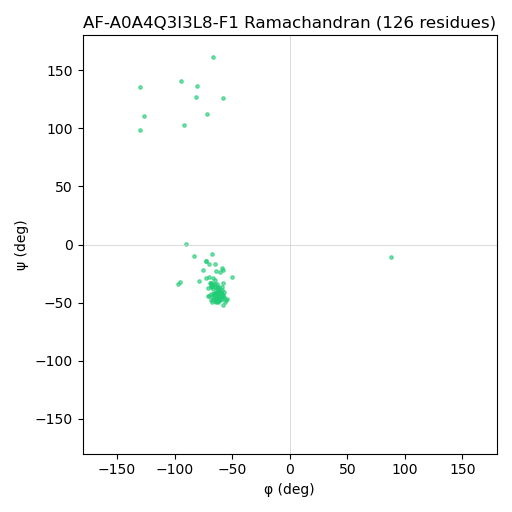6 -0.492 1.00 95.44 86 LEU A CA 1
ATOM 643 C C . LEU A 1 86 ? -10.600 -5.394 -0.750 1.00 95.44 86 LEU A C 1
ATOM 645 O O . LEU A 1 86 ? -10.190 -5.063 -1.863 1.00 95.44 86 LEU A O 1
ATOM 649 N N . GLY A 1 87 ? -9.769 -5.748 0.233 1.00 95.88 87 GLY A N 1
ATOM 650 C CA . GLY A 1 87 ? -8.317 -5.864 0.083 1.00 95.88 87 GLY A CA 1
ATOM 651 C C . GLY A 1 87 ? -7.912 -6.947 -0.913 1.00 95.88 87 GLY A C 1
ATOM 652 O O . GLY A 1 87 ? -7.077 -6.697 -1.785 1.00 95.88 87 GLY A O 1
ATOM 653 N N . LEU A 1 88 ? -8.550 -8.119 -0.844 1.00 96.62 88 LEU A N 1
ATOM 654 C CA . LEU A 1 88 ? -8.374 -9.204 -1.813 1.00 96.62 88 LEU A CA 1
ATOM 655 C C . LEU A 1 88 ? -8.801 -8.777 -3.220 1.00 96.62 88 LEU A C 1
ATOM 657 O O . LEU A 1 88 ? -8.046 -8.976 -4.171 1.00 96.62 88 LEU A O 1
ATOM 661 N N . CYS A 1 89 ? -9.966 -8.143 -3.361 1.00 96.88 89 CYS A N 1
ATOM 662 C CA . CYS A 1 89 ? -10.440 -7.620 -4.642 1.00 96.88 89 CYS A CA 1
ATOM 663 C C . CYS A 1 89 ? -9.490 -6.559 -5.210 1.00 96.88 89 CYS A C 1
ATOM 665 O O . CYS A 1 89 ? -9.155 -6.614 -6.391 1.00 96.88 89 CYS A O 1
ATOM 667 N N . GLY A 1 90 ? -9.016 -5.625 -4.381 1.00 95.69 90 GLY A N 1
ATOM 668 C CA . GLY A 1 90 ? -8.051 -4.602 -4.785 1.00 95.69 90 GLY A CA 1
ATOM 669 C C . GLY A 1 90 ? -6.714 -5.200 -5.226 1.00 95.69 90 GLY A C 1
ATOM 670 O O . GLY A 1 90 ? -6.170 -4.804 -6.255 1.00 95.69 90 GLY A O 1
ATOM 671 N N . SER A 1 91 ? -6.213 -6.196 -4.494 1.00 96.12 91 SER A N 1
ATOM 672 C CA . SER A 1 91 ? -4.990 -6.925 -4.845 1.00 96.12 91 SER A CA 1
ATOM 673 C C . SER A 1 91 ? -5.138 -7.689 -6.166 1.00 96.12 91 SER A C 1
ATOM 675 O O . SER A 1 91 ? -4.311 -7.541 -7.069 1.00 96.12 91 SER A O 1
ATOM 677 N N . ALA A 1 92 ? -6.238 -8.429 -6.334 1.00 96.50 92 ALA A N 1
ATOM 678 C CA . ALA A 1 92 ? -6.545 -9.149 -7.566 1.00 96.50 92 ALA A CA 1
ATOM 679 C C . ALA A 1 92 ? -6.677 -8.201 -8.766 1.00 96.50 92 ALA A C 1
ATOM 681 O O . ALA A 1 92 ? -6.149 -8.488 -9.839 1.00 96.50 92 ALA A O 1
ATOM 682 N N . LEU A 1 93 ? -7.320 -7.045 -8.581 1.00 96.38 93 LEU A N 1
ATOM 683 C CA . LEU A 1 93 ? -7.458 -6.028 -9.622 1.00 96.38 93 LEU A CA 1
ATOM 684 C C . LEU A 1 93 ? -6.093 -5.495 -10.078 1.00 96.38 93 LEU A C 1
ATOM 686 O O . LEU A 1 93 ? -5.872 -5.353 -11.279 1.00 96.38 93 LEU A O 1
ATOM 690 N N . LEU A 1 94 ? -5.157 -5.265 -9.152 1.00 95.56 94 LEU A N 1
ATOM 691 C CA . LEU A 1 94 ? -3.791 -4.854 -9.494 1.00 95.56 94 LEU A CA 1
ATOM 692 C C . LEU A 1 94 ? -2.996 -5.965 -10.193 1.00 95.56 94 LEU A C 1
ATOM 694 O O . LEU A 1 94 ? -2.251 -5.675 -11.126 1.00 95.56 94 LEU A O 1
ATOM 698 N N . LEU A 1 95 ? -3.176 -7.231 -9.811 1.00 95.44 95 LEU A N 1
ATOM 699 C CA . LEU A 1 95 ? -2.554 -8.362 -10.513 1.00 95.44 95 LEU A CA 1
ATOM 700 C C . LEU A 1 95 ? -3.086 -8.518 -11.943 1.00 95.44 95 LEU A C 1
ATOM 702 O O . LEU A 1 95 ? -2.305 -8.711 -12.876 1.00 95.44 95 LEU A O 1
ATOM 706 N N . ILE A 1 96 ? -4.399 -8.380 -12.136 1.00 94.88 96 ILE A N 1
ATOM 707 C CA . ILE A 1 96 ? -5.014 -8.390 -13.469 1.00 94.88 96 ILE A CA 1
ATOM 708 C C . ILE A 1 96 ? -4.494 -7.202 -14.287 1.00 94.88 96 ILE A C 1
ATOM 710 O O . ILE A 1 96 ? -4.093 -7.378 -15.437 1.00 94.88 96 ILE A O 1
ATOM 714 N N . ALA A 1 97 ? -4.427 -6.009 -13.688 1.00 91.69 97 ALA A N 1
ATOM 715 C CA . ALA A 1 97 ? -3.858 -4.833 -14.336 1.00 91.69 97 ALA A CA 1
ATOM 716 C C . ALA A 1 97 ? -2.389 -5.055 -14.729 1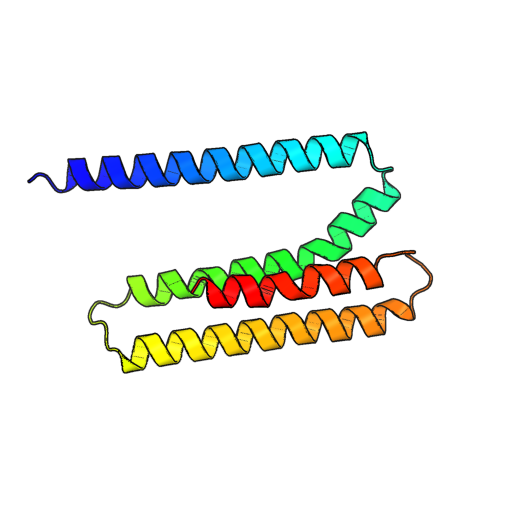.00 91.69 97 ALA A C 1
ATOM 718 O O . ALA A 1 97 ? -2.012 -4.733 -15.850 1.00 91.69 97 ALA A O 1
ATOM 719 N N . SER A 1 98 ? -1.572 -5.667 -13.866 1.00 92.00 98 SER A N 1
ATOM 720 C CA . SER A 1 98 ? -0.186 -6.040 -14.180 1.00 92.00 98 SER A CA 1
ATOM 721 C C . SER A 1 98 ? -0.099 -6.963 -15.403 1.00 92.00 98 SER A C 1
ATOM 723 O O . SER A 1 98 ? 0.709 -6.716 -16.304 1.00 92.00 98 SER A O 1
ATOM 725 N N . ALA A 1 99 ? -0.957 -7.986 -15.475 1.00 90.94 99 ALA A N 1
ATOM 726 C CA . ALA A 1 99 ? -1.005 -8.902 -16.613 1.00 90.94 99 ALA A CA 1
ATOM 727 C C . ALA A 1 99 ? -1.399 -8.184 -17.914 1.00 90.94 99 ALA A C 1
ATOM 729 O O . ALA A 1 99 ? -0.766 -8.402 -18.944 1.00 90.94 99 ALA A O 1
ATOM 730 N N . LEU A 1 100 ? -2.380 -7.279 -17.859 1.00 89.94 100 LEU A N 1
ATOM 731 C CA . LEU A 1 100 ? -2.791 -6.467 -19.009 1.00 89.94 100 LEU A CA 1
ATOM 732 C C . LEU A 1 100 ? -1.683 -5.501 -19.454 1.00 89.94 100 LEU A C 1
ATOM 734 O O . LEU A 1 100 ? -1.399 -5.387 -20.646 1.00 89.94 100 LEU A O 1
ATOM 738 N N . LEU A 1 101 ? -1.009 -4.855 -18.500 1.00 88.75 101 LEU A N 1
ATOM 739 C CA . LEU A 1 101 ? 0.104 -3.938 -18.752 1.00 88.75 101 LEU A CA 1
ATOM 740 C C . LEU A 1 101 ? 1.314 -4.637 -19.377 1.00 88.75 101 LEU A C 1
ATOM 742 O O . LEU A 1 101 ? 2.099 -3.984 -20.055 1.00 88.75 101 LEU A O 1
ATOM 746 N N . ARG A 1 102 ? 1.464 -5.957 -19.206 1.00 85.25 102 ARG A N 1
ATOM 747 C CA . ARG A 1 102 ? 2.537 -6.733 -19.847 1.00 85.25 102 ARG A CA 1
ATOM 748 C C . ARG A 1 102 ? 2.482 -6.675 -21.378 1.00 85.25 102 ARG A C 1
ATOM 750 O O . ARG A 1 102 ? 3.509 -6.876 -22.015 1.00 85.25 102 ARG A O 1
ATOM 757 N N . HIS A 1 103 ? 1.313 -6.397 -21.953 1.00 82.88 103 HIS A N 1
ATOM 758 C CA . HIS A 1 103 ? 1.137 -6.235 -23.397 1.00 82.88 103 HIS A CA 1
ATOM 759 C C . HIS A 1 103 ? 1.483 -4.827 -23.902 1.00 82.88 103 HIS A C 1
ATOM 761 O O . HIS A 1 103 ? 1.567 -4.624 -25.111 1.00 82.88 103 HIS A O 1
ATOM 767 N N . LEU A 1 104 ? 1.694 -3.857 -23.006 1.00 80.25 104 LEU A N 1
ATOM 768 C CA . LEU A 1 104 ? 2.182 -2.531 -23.368 1.00 80.25 104 LEU A CA 1
ATOM 769 C C . LEU A 1 104 ? 3.712 -2.508 -23.280 1.00 80.25 104 LEU A C 1
ATOM 771 O O . LEU A 1 104 ? 4.286 -2.391 -22.200 1.00 80.25 104 LEU A O 1
ATOM 775 N N . GLU A 1 105 ? 4.376 -2.579 -24.434 1.00 70.12 105 GLU A N 1
ATOM 776 C CA . GLU A 1 105 ? 5.845 -2.529 -24.549 1.00 70.12 105 GLU A CA 1
ATOM 777 C C . GLU A 1 105 ? 6.450 -1.164 -24.164 1.00 70.12 105 GLU A C 1
ATOM 779 O O . GLU A 1 105 ? 7.664 -1.032 -24.041 1.00 70.12 105 GLU A O 1
ATOM 784 N N . THR A 1 106 ? 5.617 -0.143 -23.944 1.00 71.50 106 THR A N 1
ATOM 785 C CA . THR A 1 106 ? 6.038 1.250 -23.745 1.00 71.50 106 THR A CA 1
ATOM 786 C C . THR A 1 106 ? 6.865 1.474 -22.476 1.00 71.50 106 THR A C 1
ATOM 788 O O . THR A 1 106 ? 7.708 2.366 -22.456 1.00 71.50 106 THR A O 1
ATOM 791 N N . PHE A 1 107 ? 6.640 0.690 -21.415 1.00 74.31 107 PHE A N 1
ATOM 792 C CA . PHE A 1 107 ? 7.311 0.874 -20.125 1.00 74.31 107 PHE A CA 1
ATOM 793 C C . PHE A 1 107 ? 7.911 -0.441 -19.624 1.00 74.31 107 PHE A C 1
ATOM 795 O O . PHE A 1 107 ? 7.231 -1.269 -19.010 1.00 74.31 107 PHE A O 1
ATOM 802 N N . SER A 1 108 ? 9.214 -0.618 -19.846 1.00 79.19 108 SER A N 1
ATOM 803 C CA . SER A 1 108 ? 9.965 -1.747 -19.295 1.00 79.19 108 SER A CA 1
ATOM 804 C C . SER A 1 108 ? 9.867 -1.762 -17.766 1.00 79.19 108 SER A C 1
ATOM 806 O O . SER A 1 108 ? 10.178 -0.772 -17.109 1.00 79.19 108 SER A O 1
ATOM 808 N N . GLY A 1 109 ? 9.435 -2.886 -17.191 1.00 83.25 109 GLY A N 1
ATOM 809 C CA . GLY A 1 109 ? 9.391 -3.093 -15.737 1.00 83.25 109 GLY A CA 1
ATOM 810 C C . GLY A 1 109 ? 8.109 -2.638 -15.028 1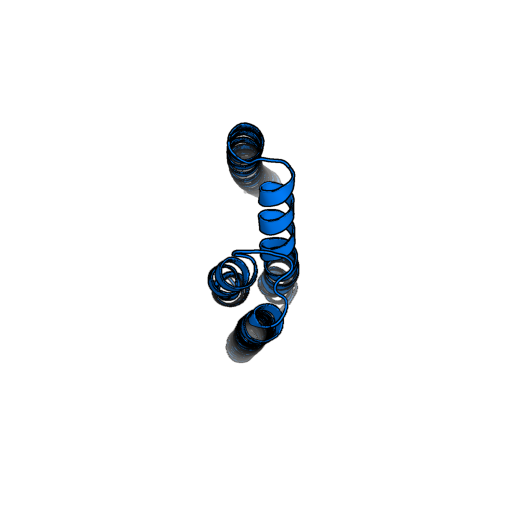.00 83.25 109 GLY A C 1
ATOM 811 O O . GLY A 1 109 ? 7.893 -3.047 -13.888 1.00 83.25 109 GLY A O 1
ATOM 812 N N . LEU A 1 110 ? 7.210 -1.891 -15.687 1.00 88.00 110 LEU A N 1
ATOM 813 C CA . LEU A 1 110 ? 5.963 -1.412 -15.069 1.00 88.00 110 LEU A CA 1
ATOM 814 C C . LEU A 1 110 ? 5.083 -2.567 -14.567 1.00 88.00 110 LEU A C 1
ATOM 816 O O . LEU A 1 110 ? 4.615 -2.541 -13.432 1.00 88.00 110 LEU A O 1
ATOM 820 N N . SER A 1 111 ? 4.890 -3.604 -15.387 1.00 89.62 111 SER A N 1
ATOM 821 C CA . SER A 1 111 ? 4.073 -4.770 -15.025 1.00 89.62 111 SER A CA 1
ATOM 822 C C . SER A 1 111 ? 4.616 -5.491 -13.788 1.00 89.62 111 SER A C 1
ATOM 824 O O . SER A 1 111 ? 3.849 -5.810 -12.879 1.00 89.62 111 SER A O 1
ATOM 826 N N . ALA A 1 112 ? 5.934 -5.688 -13.711 1.00 89.81 112 ALA A N 1
ATOM 827 C CA . ALA A 1 112 ? 6.585 -6.313 -12.565 1.00 89.81 112 ALA A CA 1
ATOM 828 C C . ALA A 1 112 ? 6.426 -5.466 -11.294 1.00 89.81 112 ALA A C 1
ATOM 830 O O . ALA A 1 112 ? 6.081 -6.005 -10.244 1.00 89.81 112 ALA A O 1
ATOM 831 N N . MET A 1 113 ? 6.599 -4.144 -11.388 1.00 91.06 113 MET A N 1
ATOM 832 C CA . MET A 1 113 ? 6.408 -3.263 -10.233 1.00 91.06 113 MET A CA 1
ATOM 833 C C . MET A 1 113 ? 4.951 -3.245 -9.757 1.00 91.06 113 MET A C 1
ATOM 835 O O . MET A 1 113 ? 4.715 -3.350 -8.557 1.00 91.06 113 MET A O 1
ATOM 839 N N . VAL A 1 114 ? 3.974 -3.209 -10.671 1.00 92.62 114 VAL A N 1
ATOM 840 C CA . VAL A 1 114 ? 2.542 -3.293 -10.319 1.00 92.62 114 VAL A CA 1
ATOM 841 C C . VAL A 1 114 ? 2.202 -4.635 -9.658 1.00 92.62 114 VAL A C 1
ATOM 843 O O . VAL A 1 114 ? 1.413 -4.685 -8.715 1.00 92.62 114 VAL A O 1
ATOM 846 N N . ALA A 1 115 ? 2.820 -5.736 -10.100 1.00 92.62 115 ALA A N 1
ATOM 847 C CA . ALA A 1 115 ? 2.637 -7.034 -9.454 1.00 92.62 115 ALA A CA 1
ATOM 848 C C . ALA A 1 115 ? 3.151 -7.019 -8.007 1.00 92.62 115 ALA A C 1
ATOM 850 O O . ALA A 1 115 ? 2.478 -7.532 -7.117 1.00 92.62 115 ALA A O 1
ATOM 851 N N . VAL A 1 116 ? 4.302 -6.393 -7.749 1.00 93.19 116 VAL A N 1
ATOM 852 C CA . VAL A 1 116 ? 4.848 -6.261 -6.388 1.00 93.19 116 VAL A CA 1
ATOM 853 C C . VAL A 1 116 ? 3.964 -5.362 -5.521 1.00 93.19 116 VAL A C 1
ATOM 855 O O . VAL A 1 116 ? 3.678 -5.704 -4.375 1.00 93.19 116 VAL A O 1
ATOM 858 N N . THR A 1 117 ? 3.475 -4.240 -6.052 1.00 93.75 117 THR A N 1
ATOM 859 C CA . THR A 1 117 ? 2.623 -3.310 -5.290 1.00 93.75 117 THR A CA 1
ATOM 860 C C . THR A 1 117 ? 1.211 -3.848 -5.048 1.00 93.75 117 THR A C 1
ATOM 862 O O . THR A 1 117 ? 0.519 -3.356 -4.153 1.00 93.75 117 THR A O 1
ATOM 865 N N . SER A 1 118 ? 0.798 -4.906 -5.756 1.00 94.44 118 SER A N 1
ATOM 866 C CA . SER A 1 118 ? -0.504 -5.561 -5.574 1.00 94.44 118 SER A CA 1
ATOM 867 C C . SER A 1 118 ? -0.747 -6.105 -4.164 1.00 94.44 118 SER A C 1
ATOM 869 O O . SER A 1 118 ? -1.898 -6.299 -3.780 1.00 94.44 118 SER A O 1
ATOM 871 N N . ILE A 1 119 ? 0.300 -6.324 -3.364 1.00 94.75 119 ILE A N 1
ATOM 872 C CA . ILE A 1 119 ? 0.161 -6.792 -1.981 1.00 94.75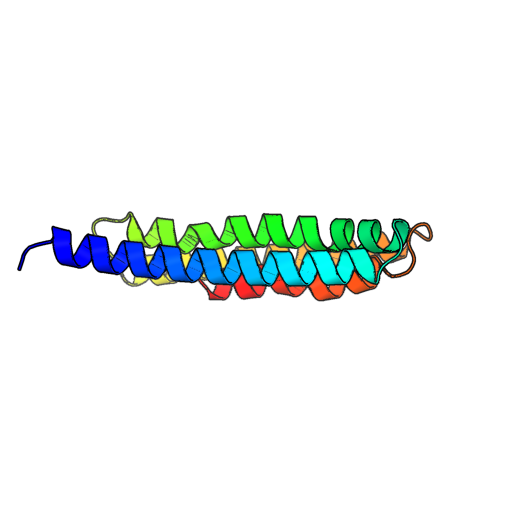 119 ILE A CA 1
ATOM 873 C C . ILE A 1 119 ? -0.314 -5.688 -1.022 1.00 94.75 119 ILE A C 1
ATOM 875 O O . ILE A 1 119 ? -0.882 -5.983 0.028 1.00 94.75 119 ILE A O 1
ATOM 879 N N . ALA A 1 120 ? -0.123 -4.410 -1.369 1.00 93.81 120 ALA A N 1
ATOM 880 C CA . ALA A 1 120 ? -0.387 -3.297 -0.456 1.00 93.81 120 ALA A CA 1
ATOM 881 C C . ALA A 1 120 ? -1.864 -3.179 -0.010 1.00 93.81 120 ALA A C 1
ATOM 883 O O . ALA A 1 120 ? -2.092 -2.983 1.189 1.00 93.81 120 ALA A O 1
ATOM 884 N N . PRO A 1 121 ? -2.877 -3.351 -0.888 1.00 93.50 121 PRO A N 1
ATOM 885 C CA . PRO A 1 121 ? -4.278 -3.420 -0.468 1.00 93.50 121 PRO A CA 1
ATOM 886 C C . PRO A 1 121 ? -4.554 -4.528 0.550 1.00 93.50 121 PRO A C 1
ATOM 888 O O . PRO A 1 121 ? -5.270 -4.302 1.521 1.00 93.50 121 PRO A O 1
ATOM 891 N N . LEU A 1 122 ? -3.952 -5.706 0.365 1.00 93.38 122 LEU A N 1
ATOM 892 C CA . LEU A 1 122 ? -4.148 -6.849 1.255 1.00 93.38 122 LEU A CA 1
ATOM 893 C C . LEU A 1 122 ? -3.570 -6.573 2.648 1.00 93.38 122 LEU A C 1
ATOM 895 O O . LEU A 1 122 ? -4.240 -6.801 3.652 1.00 93.38 122 LEU A O 1
ATOM 899 N N . VAL A 1 123 ? -2.356 -6.020 2.709 1.00 93.56 123 VAL A N 1
ATOM 900 C CA . VAL A 1 123 ? -1.721 -5.617 3.976 1.00 93.56 123 VAL A CA 1
ATOM 901 C C . VAL A 1 123 ? -2.543 -4.540 4.680 1.00 93.56 123 VAL A C 1
ATOM 903 O O . VAL A 1 123 ? -2.711 -4.587 5.894 1.00 93.56 123 VAL A O 1
ATOM 906 N N . SER A 1 124 ? -3.096 -3.593 3.922 1.00 91.62 124 SER A N 1
ATOM 907 C CA . SER A 1 124 ? -3.918 -2.515 4.485 1.00 91.62 124 SER A CA 1
ATOM 908 C C . SER A 1 124 ? -5.240 -3.028 5.044 1.00 91.62 124 SER A C 1
ATOM 910 O O . SER A 1 124 ? -5.691 -2.539 6.073 1.00 91.62 124 SER A O 1
ATOM 912 N N . ALA A 1 125 ? -5.840 -4.031 4.404 1.00 91.38 125 ALA A N 1
ATOM 913 C CA . ALA A 1 125 ? -7.052 -4.670 4.897 1.00 91.38 125 ALA A CA 1
ATOM 914 C C . ALA A 1 125 ? -6.829 -5.479 6.183 1.00 91.38 125 ALA A C 1
ATOM 916 O O . ALA A 1 125 ? -7.710 -5.511 7.032 1.00 91.38 125 ALA A O 1
ATOM 917 N N . LEU A 1 126 ? -5.652 -6.091 6.353 1.00 90.12 126 LEU A N 1
ATOM 918 C CA . LEU A 1 126 ? -5.277 -6.786 7.594 1.00 90.12 126 LEU A CA 1
ATOM 919 C C . LEU A 1 126 ? -5.036 -5.835 8.775 1.00 90.12 126 LEU A C 1
ATOM 921 O O . LEU A 1 126 ? -4.980 -6.288 9.914 1.00 90.12 126 LEU A O 1
ATOM 925 N N . ALA A 1 127 ? -4.852 -4.543 8.505 1.00 84.69 127 ALA A N 1
ATOM 926 C CA . ALA A 1 127 ? -4.647 -3.516 9.520 1.00 84.69 127 ALA A CA 1
ATOM 927 C C . ALA A 1 127 ? -5.958 -2.860 10.006 1.00 84.69 127 ALA A C 1
ATOM 929 O O . ALA A 1 127 ? -5.892 -1.942 10.826 1.00 84.69 127 ALA A O 1
ATOM 930 N N . VAL A 1 128 ? -7.115 -3.286 9.478 1.00 80.56 128 VAL A N 1
ATOM 931 C CA . VAL A 1 128 ? -8.465 -2.865 9.906 1.00 80.56 128 VAL A CA 1
ATOM 932 C C . VAL A 1 128 ? -8.886 -3.630 11.151 1.00 80.56 128 VAL A C 1
ATOM 934 O O . VAL A 1 128 ? -9.397 -2.957 12.074 1.00 80.56 128 VAL A O 1
#

Solvent-accessible surface area (backbone atoms only — not comparable to full-atom values): 6694 Å² total; per-residue (Å²): 131,67,65,66,62,55,49,53,52,52,51,52,50,53,50,51,51,52,52,51,54,52,50,53,51,49,52,52,50,53,51,46,62,74,73,40,54,77,68,58,49,49,42,52,48,65,27,39,49,65,31,52,54,51,18,60,59,38,50,50,50,39,54,61,60,70,72,45,93,72,86,48,72,69,55,53,51,49,49,44,52,50,39,38,50,50,9,48,51,50,18,51,50,30,40,53,48,16,61,58,42,63,75,47,80,89,51,86,62,35,27,62,46,19,44,64,34,20,53,43,15,39,57,26,17,74,72,69

Radius of gyration: 18.76 Å; Cα contacts (8 Å, |Δi|>4): 102; chains: 1; bounding box: 41×26×61 Å

Sequence (128 aa):
MSYLKLAIKGTSWSLAQVLVERLTQTVVFLIAAALLGPHEFGVAALSTAPAVIIASTLQSGSQVVIQRRLLDDDFVSSVFGLFLLLGLCGSALLLIASALLRHLETFSGLSAMVAVTSIAPLVSALAV

Secondary structure (DSSP, 8-state):
--HHHHHHHHHHHHHHHHHHHHHHHHHHHHHHHHHS-HHHHHHHHHHHHHHHHHHHHHTTHHHHHHT-SS--HHHHHHHHHHHHHHHHHHHHHHHHHHHHHTT-TTSTTHHHHHHHHTTHHHHHHHT-

Nearest PDB structures (foldseek):
  8j0o-assembly1_D  TM=5.518E-01  e=9.321E+00  Homo sapiens

Foldseek 3Di:
DPVVVVVVVVVVVVVVVVVVVVVVVVVVVVVCVVPDDPQVNVLLCLLQVLLCVLLVVLLCLVVVQVPDPDDDPVVVVVSLVVQLVSLVVQLVVLLVVLVVCVPVPPRPCSSVSSNVSSCSSNVSSNVD

Mean predicted aligned error: 5.98 Å

pLDDT: mean 89.42, std 6.09, range [56.06, 96.88]